Protein AF-A0A7S1WUL7-F1 (afdb_monomer_lite)

Foldseek 3Di:
DPPPPPDDPPQCPLADPVLCVLQPVVVLVVFWDWDWDDDPQDSFKTKTFTWGDDDPPDDTDQIEIEIGGEDEDDDQDLVSVLVSLLVVVVSSVVVVVVSCPPPVNCVSPPNHYYDYDYRYDDDDHPPDDPVSVVVSNCVSVCVVVVVD

InterPro domains:
  IPR013537 Acetyl-CoA carboxylase, central domain [PF08326] (3-144)

Radius of gyration: 17.65 Å; chains: 1; bounding box: 41×42×52 Å

Secondary structure (DSSP, 8-state):
---------GGGTTS-HHHHHHTTHHHHHTTSEEEEE-----TTEEEEEEEPPPPTTSPPPPPEEEEEEEE-PPPSSHHHHHHHHHHHHHHHHHHHHHHHTSHHHHTT-TT-EEEEEEEE-SPPPTT--HHHHHHHHHHHHHHHHTT-

Structure (mmCIF, N/CA/C/O backbone):
data_AF-A0A7S1WUL7-F1
#
_entry.id   AF-A0A7S1WUL7-F1
#
loop_
_atom_site.group_PDB
_atom_site.id
_atom_site.type_symbol
_atom_site.label_atom_id
_atom_site.label_alt_id
_atom_site.label_comp_id
_atom_site.label_asym_id
_atom_site.label_entity_id
_atom_site.label_seq_id
_atom_site.pdbx_PDB_ins_code
_atom_site.Cartn_x
_atom_site.Cartn_y
_atom_site.Cartn_z
_atom_site.occupancy
_atom_site.B_iso_or_equiv
_atom_site.auth_seq_id
_atom_site.auth_comp_id
_atom_site.auth_asym_id
_atom_site.auth_atom_id
_atom_site.pdbx_PDB_model_num
ATOM 1 N N . VAL A 1 1 ? -11.737 28.776 -30.058 1.00 46.44 1 VAL A N 1
ATOM 2 C CA . VAL A 1 1 ? -12.311 27.821 -29.090 1.00 46.44 1 VAL A CA 1
ATOM 3 C C . VAL A 1 1 ? -11.324 26.679 -29.032 1.00 46.44 1 VAL A C 1
ATOM 5 O O . VAL A 1 1 ? -11.281 25.898 -29.972 1.00 46.44 1 VAL A O 1
ATOM 8 N N . GLU A 1 2 ? -10.423 26.700 -28.053 1.00 48.00 2 GLU A N 1
ATOM 9 C CA . GLU A 1 2 ? -9.525 25.569 -27.813 1.00 48.00 2 GLU A CA 1
ATOM 10 C C . GLU A 1 2 ? -10.401 24.416 -27.328 1.00 48.00 2 GLU A C 1
ATOM 12 O O . GLU A 1 2 ? -11.104 24.529 -26.327 1.00 48.00 2 GLU A O 1
ATOM 17 N N . THR A 1 3 ? -10.473 23.358 -28.126 1.00 50.81 3 THR A N 1
ATOM 18 C CA . THR A 1 3 ? -11.129 22.112 -27.750 1.00 50.81 3 THR A CA 1
ATOM 19 C C . THR A 1 3 ? -10.291 21.469 -26.658 1.00 50.81 3 THR A C 1
ATOM 21 O O . THR A 1 3 ? -9.181 21.024 -26.937 1.00 50.81 3 THR A O 1
ATOM 24 N N . GLU A 1 4 ? -10.800 21.445 -25.427 1.00 61.84 4 GLU A N 1
ATOM 25 C CA . GLU A 1 4 ? -10.229 20.624 -24.361 1.00 61.84 4 GLU A CA 1
ATOM 26 C C . GLU A 1 4 ? -10.186 19.167 -24.841 1.00 61.84 4 GLU A C 1
ATOM 28 O O . GLU A 1 4 ? -11.222 18.537 -25.077 1.00 61.84 4 GLU A O 1
ATOM 33 N N . GLU A 1 5 ? -8.979 18.641 -25.046 1.00 71.06 5 GLU A N 1
ATOM 34 C CA . GLU A 1 5 ? -8.786 17.221 -25.308 1.00 71.06 5 GLU A CA 1
ATOM 35 C C . GLU A 1 5 ? -9.078 16.450 -24.020 1.00 71.06 5 GLU A C 1
ATOM 37 O O . GLU A 1 5 ? -8.347 16.529 -23.031 1.00 71.06 5 GLU A O 1
ATOM 42 N N . TRP A 1 6 ? -10.168 15.686 -24.035 1.00 73.06 6 TRP A N 1
ATOM 43 C CA . TRP A 1 6 ? -10.497 14.741 -22.976 1.00 73.06 6 TRP A CA 1
ATOM 44 C C . TRP A 1 6 ? -9.498 13.579 -23.011 1.00 73.06 6 TRP A C 1
ATOM 46 O O . TRP A 1 6 ? -9.696 12.594 -23.722 1.00 73.06 6 TRP A O 1
ATOM 56 N N . ALA A 1 7 ? -8.408 13.705 -22.256 1.00 77.44 7 ALA A N 1
ATOM 57 C CA . ALA A 1 7 ? -7.410 12.654 -22.088 1.00 77.44 7 ALA A CA 1
ATOM 58 C C . ALA A 1 7 ? -7.750 11.751 -20.888 1.00 77.44 7 ALA A C 1
ATOM 60 O O . ALA A 1 7 ? -7.995 12.229 -19.778 1.00 77.44 7 ALA A O 1
ATOM 61 N N . GLU A 1 8 ? -7.745 10.429 -21.095 1.00 77.75 8 GLU A N 1
ATOM 62 C CA . GLU A 1 8 ? -7.957 9.449 -20.021 1.00 77.75 8 GLU A CA 1
ATOM 63 C C . GLU A 1 8 ? -6.799 9.488 -19.010 1.00 77.75 8 GLU A C 1
ATOM 65 O O . GLU A 1 8 ? -5.625 9.356 -19.365 1.00 77.75 8 GLU A O 1
ATOM 70 N N . GLN A 1 9 ? -7.130 9.592 -17.721 1.00 78.12 9 GLN A N 1
ATOM 71 C CA . GLN A 1 9 ? -6.157 9.444 -16.641 1.00 78.12 9 GLN A CA 1
ATOM 72 C C . GLN A 1 9 ? -5.969 7.966 -16.290 1.00 78.12 9 GLN A C 1
ATOM 74 O O . GLN A 1 9 ? -6.670 7.407 -15.448 1.00 78.12 9 GLN A O 1
ATOM 79 N N . THR A 1 10 ? -4.973 7.332 -16.905 1.00 81.88 10 THR A N 1
ATOM 80 C CA . THR A 1 10 ? -4.708 5.890 -16.748 1.00 81.88 10 THR A CA 1
ATOM 81 C C . THR A 1 10 ? -4.357 5.470 -15.316 1.00 81.88 10 THR A C 1
ATOM 83 O O . THR A 1 10 ? -4.663 4.347 -14.915 1.00 81.88 10 THR A O 1
ATOM 86 N N . ILE A 1 11 ? -3.763 6.364 -14.517 1.00 82.81 11 ILE A N 1
ATOM 87 C CA . ILE A 1 11 ? -3.445 6.103 -13.101 1.00 82.81 11 ILE A CA 1
ATOM 88 C C . ILE A 1 11 ? -4.701 5.944 -12.238 1.00 82.81 11 ILE A C 1
ATOM 90 O O . ILE A 1 11 ? -4.654 5.249 -11.231 1.00 82.81 11 ILE A O 1
ATOM 94 N N . GLY A 1 12 ? -5.803 6.584 -12.640 1.00 81.38 12 GLY A N 1
ATOM 95 C CA . GLY A 1 12 ? -7.090 6.610 -11.948 1.00 81.38 12 GLY A CA 1
ATOM 96 C C . GLY A 1 12 ? -8.136 5.707 -12.597 1.00 81.38 12 GLY A C 1
ATOM 97 O O . GLY A 1 12 ? -9.332 5.880 -12.373 1.00 81.38 12 GLY A O 1
ATOM 98 N N . ARG A 1 13 ? -7.717 4.784 -13.463 1.00 81.56 13 ARG A N 1
ATOM 99 C CA . ARG A 1 13 ? -8.642 3.913 -14.181 1.00 81.56 13 ARG A CA 1
ATOM 100 C C . ARG A 1 13 ? -9.292 2.912 -13.220 1.00 81.56 13 ARG A C 1
ATOM 102 O O . ARG A 1 13 ? -8.642 2.411 -12.307 1.00 81.56 13 ARG A O 1
ATOM 109 N N . ASP A 1 14 ? -10.575 2.624 -13.432 1.00 80.12 14 ASP A N 1
ATOM 110 C CA . ASP A 1 14 ? -11.387 1.685 -12.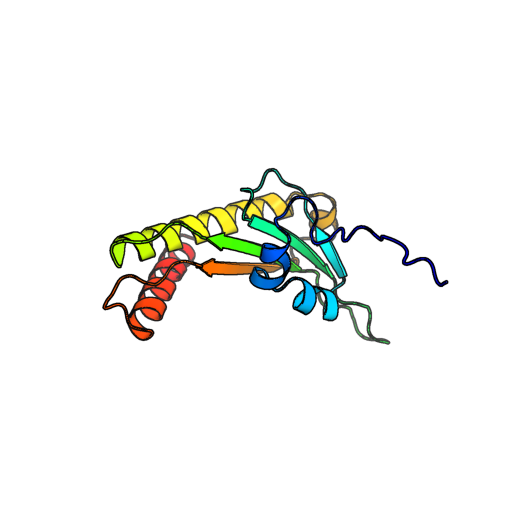636 1.00 80.12 14 ASP A CA 1
ATOM 111 C C . ASP A 1 14 ? -11.475 2.010 -11.131 1.00 80.12 14 ASP A C 1
ATOM 113 O O . ASP A 1 14 ? -11.769 1.130 -10.324 1.00 80.12 14 ASP A O 1
ATOM 117 N N . MET A 1 15 ? -11.237 3.264 -10.738 1.00 84.19 15 MET A N 1
ATOM 118 C CA . MET A 1 15 ? -11.456 3.733 -9.369 1.00 84.19 15 MET A CA 1
ATOM 119 C C . MET A 1 15 ? -12.428 4.905 -9.338 1.00 84.19 15 MET A C 1
ATOM 121 O O . MET A 1 15 ? -12.644 5.608 -10.325 1.00 84.19 15 MET A O 1
ATOM 125 N N . TRP A 1 16 ? -13.000 5.138 -8.162 1.00 85.81 16 TRP A N 1
ATOM 126 C CA . TRP A 1 16 ? -13.821 6.316 -7.937 1.00 85.81 16 TRP A CA 1
ATOM 127 C C . TRP A 1 16 ? -12.929 7.565 -8.003 1.00 85.81 16 TRP A C 1
ATOM 129 O O . TRP A 1 16 ? -11.855 7.555 -7.399 1.00 85.81 16 TRP A O 1
ATOM 139 N N . PRO A 1 17 ? -13.347 8.662 -8.663 1.00 86.88 17 PRO A N 1
ATOM 140 C CA . PRO A 1 17 ? -12.505 9.855 -8.803 1.00 86.88 17 PRO A CA 1
ATOM 141 C C . PRO A 1 17 ? -11.998 10.429 -7.471 1.00 86.88 17 PRO A C 1
ATOM 143 O O . PRO A 1 17 ? -10.885 10.943 -7.393 1.00 86.88 17 PRO A O 1
ATOM 146 N N . SER A 1 18 ? -12.777 10.293 -6.394 1.00 86.50 18 SER A N 1
ATOM 147 C CA . SER A 1 18 ? -12.379 10.712 -5.044 1.00 86.50 18 SER A CA 1
ATOM 148 C C . SER A 1 18 ? -11.185 9.925 -4.490 1.00 86.50 18 SER A C 1
ATOM 150 O O . SER A 1 18 ? -10.431 10.453 -3.673 1.00 86.50 18 SER A O 1
ATOM 152 N N . PHE A 1 19 ? -10.969 8.689 -4.942 1.00 88.88 19 PHE A N 1
ATOM 153 C CA . PHE A 1 19 ? -9.917 7.811 -4.425 1.00 88.88 19 PHE A CA 1
ATOM 154 C C . PHE A 1 19 ? -8.535 8.243 -4.901 1.00 88.88 19 PHE A C 1
ATOM 156 O O . PHE A 1 19 ? -7.561 8.038 -4.186 1.00 88.88 19 PHE A O 1
ATOM 163 N N . VAL A 1 20 ? -8.448 8.904 -6.059 1.00 89.94 20 VAL A N 1
ATOM 164 C CA . VAL A 1 20 ? -7.186 9.393 -6.634 1.00 89.94 20 VAL A CA 1
ATOM 165 C C . VAL A 1 20 ? -6.422 10.253 -5.624 1.00 89.94 20 VAL A C 1
ATOM 167 O O . VAL A 1 20 ? -5.226 10.055 -5.409 1.00 89.94 20 VAL A O 1
ATOM 170 N N . ASN A 1 21 ? -7.129 11.167 -4.956 1.00 90.38 21 ASN A N 1
ATOM 171 C CA . ASN A 1 21 ? -6.539 12.048 -3.952 1.00 90.38 21 ASN A CA 1
ATOM 172 C C . ASN A 1 21 ? -6.330 11.347 -2.605 1.00 90.38 21 ASN A C 1
ATOM 174 O O . ASN A 1 21 ? -5.281 11.534 -1.996 1.00 90.38 21 ASN A O 1
ATOM 178 N N . LEU A 1 22 ? -7.276 10.509 -2.161 1.00 92.06 22 LEU A N 1
ATOM 179 C CA . LEU A 1 22 ? -7.140 9.753 -0.904 1.00 92.06 22 LEU A CA 1
ATOM 180 C C . LEU A 1 22 ? -5.956 8.769 -0.933 1.00 92.06 22 LEU A C 1
ATOM 182 O O . LEU A 1 22 ? -5.360 8.479 0.100 1.00 92.06 22 LEU A O 1
ATOM 186 N N . LEU A 1 23 ? -5.590 8.285 -2.122 1.00 92.62 23 LEU A N 1
ATOM 187 C CA . LEU A 1 23 ? -4.433 7.418 -2.360 1.00 92.62 23 LEU A CA 1
ATOM 188 C C . LEU A 1 23 ? -3.144 8.181 -2.691 1.00 92.62 23 LEU A C 1
ATOM 190 O O . LEU A 1 23 ? -2.125 7.557 -2.991 1.00 92.62 23 LEU A O 1
ATOM 194 N N . GLU A 1 24 ? -3.180 9.513 -2.643 1.00 92.94 24 GLU A N 1
ATOM 195 C CA . GLU A 1 24 ? -2.054 10.407 -2.927 1.00 92.94 24 GLU A CA 1
ATOM 196 C C . GLU A 1 24 ? -1.433 10.229 -4.327 1.00 92.94 24 GLU A C 1
ATOM 198 O O . GLU A 1 24 ? -0.255 10.538 -4.537 1.00 92.94 24 GLU A O 1
ATOM 203 N N . LEU A 1 25 ? -2.199 9.751 -5.313 1.00 92.50 25 LEU A N 1
ATOM 204 C CA . LEU A 1 25 ? -1.662 9.446 -6.645 1.00 92.50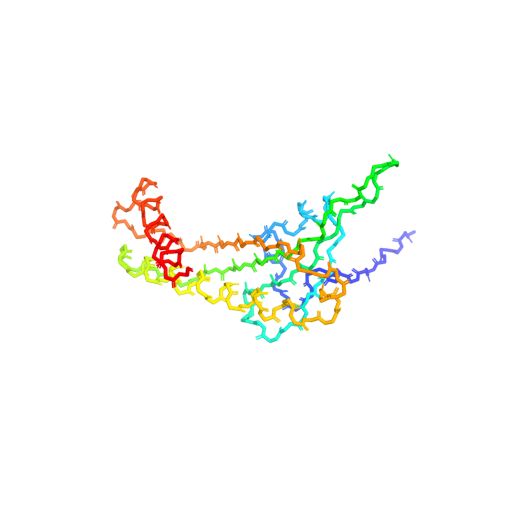 25 LEU A CA 1
ATOM 205 C C . LEU A 1 25 ? -1.075 10.670 -7.368 1.00 92.50 25 LEU A C 1
ATOM 207 O O . LEU A 1 25 ? -0.002 10.517 -7.950 1.00 92.50 25 LEU A O 1
ATOM 211 N N . PRO A 1 26 ? -1.664 11.884 -7.305 1.00 91.38 26 PRO A N 1
ATOM 212 C CA . PRO A 1 26 ? -1.069 13.061 -7.941 1.00 91.38 26 PRO A CA 1
ATOM 213 C C . PRO A 1 26 ? 0.302 13.418 -7.358 1.00 91.38 26 PRO A C 1
ATOM 215 O O . PRO A 1 26 ? 1.229 13.753 -8.094 1.00 91.38 26 PRO A O 1
ATOM 218 N N . ARG A 1 27 ? 0.458 13.280 -6.034 1.00 91.06 27 ARG A N 1
ATOM 219 C CA . ARG A 1 27 ? 1.733 13.518 -5.343 1.00 91.06 27 ARG A CA 1
ATOM 220 C C . ARG A 1 27 ? 2.804 12.540 -5.821 1.00 91.06 27 ARG A C 1
ATOM 222 O O . ARG A 1 27 ? 3.949 12.930 -6.022 1.00 91.06 27 ARG A O 1
ATOM 229 N N . LEU A 1 28 ? 2.431 11.275 -6.009 1.00 92.25 28 LEU A N 1
ATOM 230 C CA . LEU A 1 28 ? 3.338 10.236 -6.492 1.00 92.25 28 LEU A CA 1
ATOM 231 C C . LEU A 1 28 ? 3.663 10.404 -7.975 1.00 92.25 28 LEU A C 1
ATOM 233 O O . LEU A 1 28 ? 4.820 10.257 -8.346 1.00 92.25 28 LEU A O 1
ATOM 237 N N . ALA A 1 29 ? 2.686 10.769 -8.803 1.00 89.88 29 ALA A N 1
ATOM 238 C CA . ALA A 1 29 ? 2.893 11.041 -10.224 1.00 89.88 29 ALA A CA 1
ATOM 239 C C . ALA A 1 29 ? 3.840 12.233 -10.463 1.00 89.88 29 ALA A C 1
ATOM 241 O O . ALA A 1 29 ? 4.541 12.268 -11.468 1.00 89.88 29 ALA A O 1
ATOM 242 N N . GLY A 1 30 ? 3.911 13.185 -9.523 1.00 88.81 30 GLY A N 1
ATOM 243 C CA . GLY A 1 30 ? 4.901 14.265 -9.557 1.00 88.81 30 GLY A CA 1
ATOM 244 C C . GLY A 1 30 ? 6.343 13.820 -9.267 1.00 88.81 30 GLY A C 1
ATOM 245 O O . GLY A 1 30 ? 7.277 14.524 -9.639 1.00 88.81 30 GLY A O 1
ATOM 246 N N . ALA A 1 31 ? 6.540 12.669 -8.616 1.00 88.75 31 ALA A N 1
ATOM 247 C CA . ALA A 1 31 ? 7.859 12.155 -8.221 1.00 88.75 31 ALA A CA 1
ATOM 248 C C . ALA A 1 31 ? 8.300 10.908 -9.011 1.00 88.75 31 ALA A C 1
ATOM 250 O O . ALA A 1 31 ? 9.495 10.616 -9.101 1.00 88.75 31 ALA A O 1
ATOM 251 N N . TYR A 1 32 ? 7.349 10.171 -9.582 1.00 91.62 32 TYR A N 1
ATOM 252 C CA . TYR A 1 32 ? 7.564 8.884 -10.229 1.00 91.62 32 TYR A CA 1
ATOM 253 C C . TYR A 1 32 ? 6.775 8.782 -11.529 1.00 91.62 32 TYR A C 1
ATOM 255 O O . TYR A 1 32 ? 5.659 9.283 -11.647 1.00 91.62 32 TYR A O 1
ATOM 263 N N . THR A 1 33 ? 7.307 8.006 -12.469 1.00 91.69 33 THR A N 1
ATOM 264 C CA . THR A 1 33 ? 6.480 7.400 -13.511 1.00 91.69 33 THR A CA 1
ATOM 265 C C . THR A 1 33 ? 5.778 6.185 -12.910 1.00 91.69 33 THR A C 1
ATOM 267 O O . THR A 1 33 ? 6.429 5.258 -12.425 1.00 91.69 33 THR A O 1
ATOM 270 N N . LEU A 1 34 ? 4.444 6.206 -12.899 1.00 92.38 34 LEU A N 1
ATOM 271 C CA . LEU A 1 34 ? 3.622 5.158 -12.298 1.00 92.38 34 LEU A CA 1
ATOM 272 C C . LEU A 1 34 ? 3.051 4.231 -13.368 1.00 92.38 34 LEU A C 1
ATOM 274 O O . LEU A 1 34 ? 2.342 4.666 -14.274 1.00 92.38 34 LEU A O 1
ATOM 278 N N . HIS A 1 35 ? 3.288 2.933 -13.211 1.00 91.50 35 HIS A N 1
ATOM 279 C CA . HIS A 1 35 ? 2.664 1.899 -14.027 1.00 91.50 35 HIS A CA 1
ATOM 280 C C . HIS A 1 35 ? 1.770 1.020 -13.160 1.00 91.50 35 HIS A C 1
ATOM 282 O O . HIS A 1 35 ? 2.260 0.270 -12.317 1.00 91.50 35 HIS A O 1
ATOM 288 N N . ARG A 1 36 ? 0.453 1.084 -13.377 1.00 89.81 36 ARG A N 1
ATOM 289 C CA . ARG A 1 36 ? -0.505 0.255 -12.637 1.00 89.81 36 ARG A CA 1
ATOM 290 C C . ARG A 1 36 ? -0.282 -1.232 -12.941 1.00 89.81 36 ARG A C 1
ATOM 292 O O . ARG A 1 36 ? -0.288 -1.667 -14.103 1.00 89.81 36 ARG A O 1
ATOM 299 N N . ILE A 1 37 ? -0.104 -2.011 -11.881 1.00 89.38 37 ILE A N 1
ATOM 300 C CA . ILE A 1 37 ? -0.096 -3.468 -11.924 1.00 89.38 37 ILE A CA 1
ATOM 301 C C . ILE A 1 37 ? -1.546 -3.915 -11.761 1.00 89.38 37 ILE A C 1
ATOM 303 O O . ILE A 1 37 ? -2.115 -3.861 -10.674 1.00 89.38 37 ILE A O 1
ATOM 307 N N . HIS A 1 38 ? -2.166 -4.282 -12.881 1.00 72.12 38 HIS A N 1
ATOM 308 C CA . HIS A 1 38 ? -3.528 -4.798 -12.904 1.00 72.12 38 HIS A CA 1
ATOM 309 C C . HIS A 1 38 ? -3.513 -6.228 -12.370 1.00 72.12 38 HIS A C 1
ATOM 311 O O . HIS A 1 38 ? -3.134 -7.160 -13.077 1.00 72.12 38 HIS A O 1
ATOM 317 N N . LYS A 1 39 ? -3.909 -6.377 -11.113 1.00 64.44 39 LYS A N 1
ATOM 318 C CA . LYS A 1 39 ? -4.392 -7.637 -10.560 1.00 64.44 39 LYS A CA 1
ATOM 319 C C . LYS A 1 39 ? -5.861 -7.472 -10.199 1.00 64.44 39 LYS A C 1
ATOM 321 O O . LYS A 1 39 ? -6.333 -6.343 -10.069 1.00 64.44 39 LYS A O 1
ATOM 326 N N . GLU A 1 40 ? -6.561 -8.587 -10.018 1.00 61.31 40 GLU A N 1
ATOM 327 C CA . GLU A 1 40 ? -7.850 -8.639 -9.315 1.00 61.31 40 GLU A CA 1
ATOM 328 C C . GLU A 1 40 ? -7.643 -8.309 -7.826 1.00 61.31 40 GLU A C 1
ATOM 330 O O . GLU A 1 40 ? -7.968 -9.082 -6.934 1.00 61.31 40 GLU A O 1
ATOM 335 N N . VAL A 1 41 ? -7.024 -7.164 -7.547 1.00 60.94 41 VAL A N 1
ATOM 336 C CA . VAL A 1 41 ? -6.910 -6.638 -6.198 1.00 60.94 41 VAL A CA 1
ATOM 337 C C . VAL A 1 41 ? -8.308 -6.177 -5.789 1.00 60.94 41 VAL A C 1
ATOM 339 O O . VAL A 1 41 ? -9.124 -5.789 -6.633 1.00 60.94 41 VAL A O 1
ATOM 342 N N . ARG A 1 42 ? -8.600 -6.200 -4.484 1.00 70.69 42 ARG A N 1
ATOM 343 C CA . ARG A 1 42 ? -9.832 -5.614 -3.934 1.00 70.69 42 ARG A CA 1
ATOM 344 C C . ARG A 1 42 ? -10.077 -4.220 -4.557 1.00 70.69 42 ARG A C 1
ATOM 346 O O . ARG A 1 42 ? -9.112 -3.474 -4.709 1.00 70.69 42 ARG A O 1
ATOM 353 N N . PRO A 1 43 ? -11.329 -3.812 -4.851 1.00 74.88 43 PRO A N 1
ATOM 354 C CA . PRO A 1 43 ? -11.633 -2.550 -5.551 1.00 74.88 43 PRO A CA 1
ATOM 355 C C . PRO A 1 43 ? -11.056 -1.275 -4.913 1.00 74.88 43 PRO A C 1
ATOM 357 O O . PRO A 1 43 ? -10.993 -0.221 -5.542 1.00 74.88 43 PRO A O 1
ATOM 360 N N . THR A 1 44 ? -10.661 -1.347 -3.644 1.00 84.19 44 THR A N 1
ATOM 361 C CA . THR A 1 44 ? -10.117 -0.236 -2.860 1.00 84.19 44 THR A CA 1
ATOM 362 C C . THR A 1 44 ? -8.590 -0.242 -2.775 1.00 84.19 44 THR A C 1
ATOM 364 O O . THR A 1 44 ? -8.011 0.652 -2.162 1.00 84.19 44 THR A O 1
ATOM 367 N N . SER A 1 45 ? -7.934 -1.208 -3.416 1.00 88.69 45 SER A N 1
ATOM 368 C CA . SER A 1 45 ? -6.505 -1.478 -3.318 1.00 88.69 45 SER A CA 1
ATOM 369 C C . SER A 1 45 ? -5.848 -1.458 -4.695 1.00 88.69 45 SER A C 1
ATOM 371 O O . SER A 1 45 ? -6.344 -2.039 -5.654 1.00 88.69 45 SER A O 1
ATOM 373 N N . HIS A 1 46 ? -4.715 -0.776 -4.797 1.00 91.00 46 HIS A N 1
ATOM 374 C CA . HIS A 1 46 ? -4.063 -0.478 -6.063 1.00 91.00 46 HIS A CA 1
ATOM 375 C C . HIS A 1 46 ? -2.552 -0.614 -5.937 1.00 91.00 46 HIS A C 1
ATOM 377 O O . HIS A 1 46 ? -1.952 -0.040 -5.029 1.00 91.00 46 HIS A O 1
ATOM 383 N N . ILE A 1 47 ? -1.931 -1.320 -6.883 1.00 93.44 47 ILE A N 1
ATOM 384 C CA . ILE A 1 47 ? -0.477 -1.488 -6.935 1.00 93.44 47 ILE A CA 1
ATOM 385 C C . ILE A 1 47 ? 0.087 -0.768 -8.152 1.00 93.44 47 ILE A C 1
ATOM 387 O O . ILE A 1 47 ? -0.414 -0.908 -9.271 1.00 93.44 47 ILE A O 1
ATOM 391 N N . TYR A 1 48 ? 1.172 -0.033 -7.935 1.00 94.00 48 TYR A N 1
ATOM 392 C CA . TYR A 1 48 ? 1.915 0.654 -8.982 1.00 94.00 48 TYR A CA 1
ATOM 393 C C . TYR A 1 48 ? 3.379 0.243 -8.934 1.00 94.00 48 TYR A C 1
ATOM 395 O O . TYR A 1 48 ? 3.997 0.265 -7.875 1.00 94.00 48 TYR A O 1
ATOM 403 N N . LEU A 1 49 ? 3.952 -0.073 -10.089 1.00 94.50 49 LEU A N 1
ATOM 404 C CA . LEU A 1 4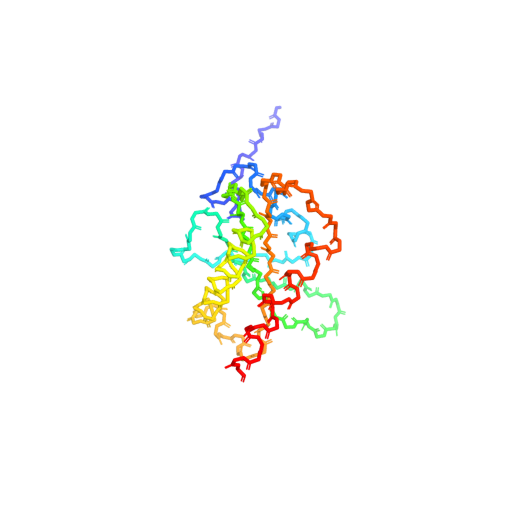9 ? 5.394 -0.054 -10.268 1.00 94.50 49 LEU A CA 1
ATOM 405 C C . LEU A 1 49 ? 5.811 1.401 -10.493 1.00 94.50 49 LEU A C 1
ATOM 407 O O . LEU A 1 49 ? 5.439 2.004 -11.501 1.00 94.50 49 LEU A O 1
ATOM 411 N N . ALA A 1 50 ? 6.548 1.955 -9.540 1.00 94.62 50 ALA A N 1
ATOM 412 C CA . ALA A 1 50 ? 7.065 3.309 -9.585 1.00 94.62 50 ALA A CA 1
ATOM 413 C C . ALA A 1 50 ? 8.529 3.298 -10.023 1.00 94.62 50 ALA A C 1
ATOM 415 O O . ALA A 1 50 ? 9.374 2.617 -9.435 1.00 94.62 50 ALA A O 1
ATOM 416 N N . THR A 1 51 ? 8.831 4.072 -11.059 1.00 91.81 51 THR A N 1
ATOM 417 C CA . THR A 1 51 ? 10.196 4.313 -11.528 1.00 91.81 51 THR A CA 1
ATOM 418 C C . THR A 1 51 ? 10.502 5.797 -11.414 1.00 91.81 51 THR A C 1
ATOM 420 O O . THR A 1 51 ? 9.682 6.648 -11.766 1.00 91.81 51 THR A O 1
ATOM 423 N N . SER A 1 52 ? 11.674 6.140 -10.886 1.00 85.50 52 SER A N 1
ATOM 424 C CA . SER A 1 52 ? 12.099 7.538 -10.873 1.00 85.50 52 SER A CA 1
ATOM 425 C C . SER A 1 52 ? 12.562 7.953 -12.271 1.00 85.50 52 SER A C 1
ATOM 427 O O . SER A 1 52 ? 13.240 7.170 -12.946 1.00 85.50 52 SER A O 1
ATOM 429 N N . PRO A 1 53 ? 12.231 9.174 -12.719 1.00 73.62 53 PRO A N 1
ATOM 430 C CA . PRO A 1 53 ? 12.794 9.711 -13.951 1.00 73.62 53 PRO A CA 1
ATOM 431 C C . PRO A 1 53 ? 14.327 9.751 -13.851 1.00 73.62 53 PRO A C 1
ATOM 433 O O . PRO A 1 53 ? 14.886 9.951 -12.772 1.00 73.62 53 PRO A O 1
ATOM 436 N N . ALA A 1 54 ? 15.022 9.511 -14.968 1.00 65.38 54 ALA A N 1
ATOM 437 C CA . ALA A 1 54 ? 16.474 9.673 -15.010 1.00 65.38 54 ALA A CA 1
ATOM 438 C C . ALA A 1 54 ? 16.803 11.148 -14.768 1.00 65.38 54 ALA A C 1
ATOM 440 O O . ALA A 1 54 ? 16.393 12.001 -15.550 1.00 65.38 54 ALA A O 1
ATOM 441 N N . THR A 1 55 ? 17.525 11.443 -13.694 1.00 64.00 55 THR A N 1
ATOM 442 C CA . THR A 1 55 ? 18.180 12.736 -13.505 1.00 64.00 55 THR A CA 1
ATOM 443 C C . THR A 1 55 ? 19.624 12.623 -13.983 1.00 64.00 55 THR A C 1
ATOM 445 O O . THR A 1 55 ? 20.282 11.603 -13.763 1.00 64.00 55 THR A O 1
ATOM 448 N N . ASP A 1 56 ? 20.081 13.646 -14.705 1.00 57.28 56 ASP A N 1
ATOM 449 C CA . ASP A 1 56 ? 21.334 13.667 -15.464 1.00 57.28 56 ASP A CA 1
ATOM 450 C C . ASP A 1 56 ? 22.514 12.996 -14.739 1.00 57.28 56 ASP A C 1
ATOM 452 O O . ASP A 1 56 ? 22.946 13.415 -13.666 1.00 57.28 56 ASP A O 1
ATOM 456 N N . GLY A 1 57 ? 23.051 11.934 -15.349 1.00 62.91 57 GLY A N 1
ATOM 457 C CA . GLY A 1 57 ? 24.332 11.324 -14.978 1.00 62.91 57 GLY A CA 1
ATOM 458 C C . GLY A 1 57 ? 24.356 10.447 -13.720 1.00 62.91 57 GLY A C 1
ATOM 459 O O . GLY A 1 57 ? 25.370 9.787 -13.482 1.00 62.91 57 GLY A O 1
ATOM 460 N N . HIS A 1 58 ? 23.276 10.370 -12.937 1.00 66.38 58 HIS A N 1
ATOM 461 C CA . HIS A 1 58 ? 23.217 9.515 -11.749 1.00 66.38 58 HIS A CA 1
ATOM 462 C C . HIS A 1 58 ? 22.484 8.195 -12.016 1.00 66.38 58 HIS A C 1
ATOM 464 O O . HIS A 1 58 ? 21.514 8.124 -12.771 1.00 66.38 58 HIS A O 1
ATOM 470 N N . ARG A 1 59 ? 22.957 7.113 -11.379 1.00 67.75 59 ARG A N 1
ATOM 471 C CA . ARG A 1 59 ? 22.300 5.801 -11.437 1.00 67.75 59 ARG A CA 1
ATOM 472 C C . ARG A 1 59 ? 20.877 5.952 -10.897 1.00 67.75 59 ARG A C 1
ATOM 474 O O . ARG A 1 59 ? 20.709 6.349 -9.747 1.00 67.75 59 ARG A O 1
ATOM 481 N N . GLN A 1 60 ? 19.881 5.628 -11.723 1.00 74.50 60 GLN A N 1
ATOM 482 C CA . GLN A 1 60 ? 18.481 5.661 -11.305 1.00 74.50 60 GLN A CA 1
ATOM 483 C C . GLN A 1 60 ? 18.290 4.811 -10.040 1.00 74.50 60 GLN A C 1
ATOM 485 O O . GLN A 1 60 ? 18.851 3.707 -9.965 1.00 74.50 60 GLN A O 1
ATOM 490 N N . PRO A 1 61 ? 17.518 5.297 -9.052 1.00 80.50 61 PRO A N 1
ATOM 491 C CA . PRO A 1 61 ? 17.162 4.478 -7.909 1.00 80.50 61 PRO A CA 1
ATOM 492 C C . PRO A 1 61 ? 16.401 3.232 -8.386 1.00 80.50 61 PRO A C 1
ATOM 494 O O . PRO A 1 61 ? 15.745 3.265 -9.436 1.00 80.50 61 PRO A O 1
ATOM 497 N N . PRO A 1 62 ? 16.507 2.113 -7.650 1.00 85.19 62 PRO A N 1
ATOM 498 C CA . PRO A 1 62 ? 15.782 0.905 -8.003 1.00 85.19 62 PRO A CA 1
ATOM 499 C C . PRO A 1 62 ? 14.270 1.191 -8.031 1.00 85.19 62 PRO A C 1
ATOM 501 O O . PRO A 1 62 ? 13.786 1.973 -7.210 1.00 85.19 62 PRO A O 1
ATOM 504 N N . PRO A 1 63 ? 13.519 0.564 -8.952 1.00 91.56 63 PRO A N 1
ATOM 505 C CA . PRO A 1 63 ? 12.066 0.653 -8.952 1.00 91.56 63 PRO A CA 1
ATOM 506 C C . PRO A 1 63 ? 11.471 0.161 -7.633 1.00 91.56 63 PRO A C 1
ATOM 508 O O . PRO A 1 63 ? 12.009 -0.753 -7.003 1.00 91.56 63 PRO A O 1
ATOM 511 N N . GLU A 1 64 ? 10.323 0.719 -7.261 1.00 94.50 64 GLU A N 1
ATOM 512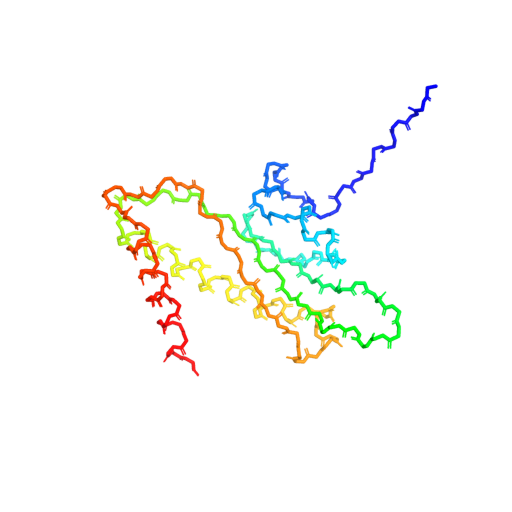 C CA . GLU A 1 64 ? 9.581 0.326 -6.064 1.00 94.50 64 GLU A CA 1
ATOM 513 C C . GLU A 1 64 ? 8.132 -0.035 -6.412 1.00 94.50 64 GLU A C 1
ATOM 515 O O . GLU A 1 64 ? 7.506 0.573 -7.281 1.00 94.50 64 GLU A O 1
ATOM 520 N N . LEU A 1 65 ? 7.586 -1.043 -5.735 1.00 95.19 65 LEU A N 1
ATOM 521 C CA . LEU A 1 65 ? 6.159 -1.337 -5.753 1.00 95.19 65 LEU A CA 1
ATOM 522 C C . LEU A 1 65 ? 5.454 -0.487 -4.699 1.00 95.19 65 LEU A C 1
ATOM 524 O O . LEU A 1 65 ? 5.763 -0.562 -3.512 1.00 95.19 65 LEU A O 1
ATOM 528 N N . LEU A 1 66 ? 4.476 0.297 -5.128 1.00 95.44 66 LEU A N 1
ATOM 529 C CA . LEU A 1 66 ? 3.641 1.124 -4.271 1.00 95.44 66 LEU A CA 1
ATOM 530 C C . LEU A 1 66 ? 2.258 0.493 -4.151 1.00 95.44 66 LEU A C 1
ATOM 532 O O . LEU A 1 66 ? 1.476 0.560 -5.098 1.00 95.44 66 LEU A O 1
ATOM 536 N N . MET A 1 67 ? 1.953 -0.078 -2.988 1.00 94.38 67 MET A N 1
ATOM 537 C CA . MET A 1 67 ? 0.617 -0.561 -2.644 1.00 94.38 67 MET A CA 1
ATOM 538 C C . MET A 1 67 ? -0.162 0.537 -1.922 1.00 94.38 67 MET A C 1
ATOM 540 O O . MET A 1 67 ? 0.297 1.098 -0.926 1.00 94.38 67 MET A O 1
ATOM 544 N N . ARG A 1 68 ? -1.340 0.858 -2.451 1.00 93.88 68 ARG A N 1
ATOM 545 C CA . ARG A 1 68 ? -2.212 1.951 -2.023 1.00 93.88 68 ARG A CA 1
ATOM 546 C C . ARG A 1 68 ? -3.598 1.389 -1.750 1.00 93.88 68 ARG A C 1
ATOM 548 O O . ARG A 1 68 ? -4.276 0.987 -2.689 1.00 93.88 68 ARG A O 1
ATOM 555 N N . SER A 1 69 ? -4.006 1.355 -0.487 1.00 92.00 69 SER A N 1
ATOM 556 C CA . SER A 1 69 ? -5.287 0.773 -0.081 1.00 92.00 69 SER A CA 1
ATOM 557 C C . SER A 1 69 ? -6.128 1.748 0.730 1.00 92.00 69 SER A C 1
ATOM 559 O O . SER A 1 69 ? -5.611 2.475 1.581 1.00 92.00 69 SER A O 1
ATOM 561 N N . LEU A 1 70 ? -7.431 1.743 0.455 1.00 90.62 70 LEU A N 1
ATOM 562 C CA . LEU A 1 70 ? -8.451 2.440 1.227 1.00 90.62 70 LEU A CA 1
ATOM 563 C C . LEU A 1 70 ? -9.235 1.434 2.060 1.00 90.62 70 LEU A C 1
ATOM 565 O O . LEU A 1 70 ? -9.747 0.433 1.548 1.00 90.62 70 LEU A O 1
ATOM 569 N N . HIS A 1 71 ? -9.372 1.749 3.339 1.00 87.62 71 HIS A N 1
ATOM 570 C CA . HIS A 1 71 ? -10.150 0.974 4.284 1.00 87.62 71 HIS A CA 1
ATOM 571 C C . HIS A 1 71 ? -11.337 1.807 4.773 1.00 87.62 71 HIS A C 1
ATOM 573 O O . HIS A 1 71 ? -11.163 2.922 5.266 1.00 87.62 71 HIS A O 1
ATOM 579 N N . TYR A 1 72 ? -12.543 1.253 4.632 1.00 84.12 72 TYR A N 1
ATOM 580 C CA . TYR A 1 72 ? -13.813 1.924 4.939 1.00 84.12 72 TYR A CA 1
ATOM 581 C C . TYR A 1 72 ? -14.604 1.253 6.062 1.00 84.12 72 TYR A C 1
ATOM 583 O O . TYR A 1 72 ? -15.652 1.772 6.446 1.00 84.12 72 TYR A O 1
ATOM 591 N N . ALA A 1 73 ? -14.156 0.101 6.573 1.00 82.56 73 ALA A N 1
ATOM 592 C CA . ALA A 1 73 ? -14.910 -0.600 7.600 1.00 82.56 73 ALA A CA 1
ATOM 593 C C . ALA A 1 73 ? -14.804 0.164 8.922 1.00 82.56 73 ALA A C 1
ATOM 595 O O . ALA A 1 73 ? -13.717 0.430 9.433 1.00 82.56 73 ALA A O 1
ATOM 596 N N . ARG A 1 74 ? -15.958 0.569 9.454 1.00 84.19 74 ARG A N 1
ATOM 597 C CA . ARG A 1 74 ? -16.028 1.234 10.750 1.00 84.19 74 ARG A CA 1
ATOM 598 C C . ARG A 1 74 ? -15.662 0.225 11.834 1.00 84.19 74 ARG A C 1
ATOM 600 O O . ARG A 1 74 ? -16.308 -0.810 11.934 1.00 84.19 74 ARG A O 1
ATOM 607 N N . ALA A 1 75 ? -14.685 0.570 12.661 1.00 85.56 75 ALA A N 1
ATOM 608 C CA . ALA A 1 75 ? -14.396 -0.168 13.880 1.00 85.56 75 ALA A CA 1
ATOM 609 C C . ALA A 1 75 ? -15.266 0.367 15.025 1.00 85.56 75 ALA A C 1
ATOM 611 O O . ALA A 1 75 ? -15.325 1.578 15.256 1.00 85.56 75 ALA A O 1
ATOM 612 N N . GLU A 1 76 ? -15.954 -0.525 15.733 1.00 87.31 76 GLU A N 1
ATOM 613 C CA . GLU A 1 76 ? -16.769 -0.177 16.904 1.00 87.31 76 GLU A CA 1
ATOM 614 C C . GLU A 1 76 ? -15.959 -0.220 18.200 1.00 87.31 76 GLU A C 1
ATOM 616 O O . GLU A 1 76 ? -16.304 0.452 19.170 1.00 87.31 76 GLU A O 1
ATOM 621 N N . SER A 1 77 ? -14.859 -0.973 18.203 1.00 88.62 77 SER A N 1
ATOM 622 C CA . SER A 1 77 ? -13.913 -1.041 19.310 1.00 88.62 77 SER A CA 1
ATOM 623 C C . SER A 1 77 ? -12.479 -0.919 18.818 1.00 88.62 77 SER A C 1
ATOM 625 O O . SER A 1 77 ? -12.173 -1.067 17.631 1.00 88.62 77 SER A O 1
ATOM 627 N N . ALA A 1 78 ? -11.578 -0.648 19.752 1.00 85.62 78 ALA A N 1
ATOM 628 C CA . ALA A 1 78 ? -10.168 -0.550 19.443 1.00 85.62 78 ALA A CA 1
ATOM 629 C C . ALA A 1 78 ? -9.595 -1.913 18.991 1.00 85.62 78 ALA A C 1
ATOM 631 O O . ALA A 1 78 ? -8.751 -1.959 18.098 1.00 85.62 78 ALA A O 1
ATOM 632 N N . GLU A 1 79 ? -10.087 -3.026 19.542 1.00 88.00 79 GLU A N 1
ATOM 633 C CA . GLU A 1 79 ? -9.737 -4.404 19.152 1.00 88.00 79 GLU A CA 1
ATOM 634 C C . GLU A 1 79 ? -10.127 -4.668 17.701 1.00 88.00 79 GLU A C 1
ATOM 636 O O . GLU A 1 79 ? -9.274 -5.053 16.911 1.00 88.00 79 GLU A O 1
ATOM 641 N N . GLN A 1 80 ? -11.362 -4.331 17.314 1.00 87.81 80 GLN A N 1
ATOM 642 C CA . GLN A 1 80 ? -11.802 -4.457 15.921 1.00 87.81 80 GLN A CA 1
ATOM 643 C C . GLN A 1 80 ? -10.944 -3.620 14.964 1.00 87.81 80 GLN A C 1
ATOM 645 O O . GLN A 1 80 ? -10.671 -4.047 13.842 1.00 87.81 80 GLN A O 1
ATOM 650 N N . PHE A 1 81 ? -10.505 -2.431 15.392 1.00 87.12 81 PHE A N 1
ATOM 651 C CA . PHE A 1 81 ? -9.568 -1.617 14.618 1.00 87.12 81 PHE A CA 1
ATOM 652 C C . PHE A 1 81 ? -8.215 -2.320 14.448 1.00 87.12 81 PHE A C 1
ATOM 654 O O . PHE A 1 81 ? -7.687 -2.348 13.338 1.00 87.12 81 PHE A O 1
ATOM 661 N N . ALA A 1 82 ? -7.666 -2.898 15.520 1.00 87.38 82 ALA A N 1
ATOM 662 C CA . ALA A 1 82 ? -6.393 -3.616 15.469 1.00 87.38 82 ALA A CA 1
ATOM 663 C C . ALA A 1 82 ? -6.471 -4.858 14.569 1.00 87.38 82 ALA A C 1
ATOM 665 O O . ALA A 1 82 ? -5.589 -5.047 13.732 1.00 87.38 82 ALA A O 1
ATOM 666 N N . ASP A 1 83 ? -7.547 -5.638 14.674 1.00 88.12 83 ASP A N 1
ATOM 667 C CA . ASP A 1 83 ? -7.786 -6.806 13.820 1.00 88.12 83 ASP A CA 1
ATOM 668 C C . ASP A 1 83 ? -7.897 -6.392 12.345 1.00 88.12 83 ASP A C 1
ATOM 670 O O . ASP A 1 83 ? -7.236 -6.962 11.477 1.00 88.12 83 ASP A O 1
ATOM 674 N N . SER A 1 84 ? -8.661 -5.331 12.064 1.00 88.38 84 SER A N 1
ATOM 675 C CA . SER A 1 84 ? -8.835 -4.797 10.705 1.00 88.38 84 SER A CA 1
ATOM 676 C C . SER A 1 84 ? -7.527 -4.265 10.116 1.00 88.38 84 SER A C 1
ATOM 678 O O . SER A 1 84 ? -7.266 -4.418 8.918 1.00 88.38 84 SER A O 1
ATOM 680 N N . LEU A 1 85 ? -6.697 -3.627 10.944 1.00 88.19 85 LEU A N 1
ATOM 681 C CA . LEU A 1 85 ? -5.376 -3.139 10.561 1.00 88.19 85 LEU A CA 1
ATOM 682 C C . LEU A 1 85 ? -4.429 -4.301 10.245 1.00 88.19 85 LEU A C 1
ATOM 684 O O . LEU A 1 85 ? -3.752 -4.260 9.218 1.00 88.19 85 LEU A O 1
ATOM 688 N N . ALA A 1 86 ? -4.404 -5.330 11.094 1.00 88.94 86 ALA A N 1
ATOM 689 C CA . ALA A 1 86 ? -3.597 -6.526 10.887 1.00 88.94 86 ALA A CA 1
ATOM 690 C C . ALA A 1 86 ? -4.006 -7.268 9.604 1.00 88.94 86 ALA A C 1
ATOM 692 O O . ALA A 1 86 ? -3.143 -7.543 8.773 1.00 88.94 86 ALA A O 1
ATOM 693 N N . GLU A 1 87 ? -5.306 -7.500 9.382 1.00 87.75 87 GLU A N 1
ATOM 694 C CA . GLU A 1 87 ? -5.809 -8.108 8.139 1.00 87.75 87 GLU A CA 1
ATOM 695 C C . GLU A 1 87 ? -5.423 -7.266 6.915 1.00 87.75 87 GLU A C 1
ATOM 697 O O . GLU A 1 87 ? -4.931 -7.789 5.916 1.00 87.75 87 GLU A O 1
ATOM 702 N N . SER A 1 88 ? -5.598 -5.943 6.992 1.00 88.69 88 SER A N 1
ATOM 703 C CA . SER A 1 88 ? -5.277 -5.045 5.877 1.00 88.69 88 SER A CA 1
ATOM 704 C C . SER A 1 88 ? -3.784 -5.046 5.540 1.00 88.69 88 SER A C 1
ATOM 706 O O . SER A 1 88 ? -3.426 -4.973 4.363 1.00 88.69 88 SER A O 1
ATOM 708 N N . LEU A 1 89 ? -2.911 -5.131 6.550 1.00 89.06 89 LEU A N 1
ATOM 709 C CA . LEU A 1 89 ? -1.466 -5.255 6.359 1.00 89.06 89 LEU A CA 1
ATOM 710 C C . LEU A 1 89 ? -1.099 -6.604 5.736 1.00 89.06 89 LEU A C 1
ATOM 712 O O . LEU A 1 89 ? -0.348 -6.612 4.761 1.00 89.06 89 LEU A O 1
ATOM 716 N N . LEU A 1 90 ? -1.662 -7.707 6.235 1.00 88.19 90 LEU A N 1
ATOM 717 C CA . LEU A 1 90 ? -1.420 -9.050 5.706 1.00 88.19 90 LEU A CA 1
ATOM 718 C C . LEU A 1 90 ? -1.800 -9.138 4.226 1.00 88.19 90 LEU A C 1
ATOM 720 O O . LEU A 1 90 ? -0.968 -9.482 3.389 1.00 88.19 90 LEU A O 1
ATOM 724 N N . VAL A 1 91 ? -3.021 -8.717 3.886 1.00 88.25 91 VAL A N 1
ATOM 725 C CA . VAL A 1 91 ? -3.495 -8.686 2.497 1.00 88.25 91 VAL A CA 1
ATOM 726 C C . VAL A 1 91 ? -2.589 -7.801 1.640 1.00 88.25 91 VAL A C 1
ATOM 728 O O . VAL A 1 91 ? -2.239 -8.164 0.522 1.00 88.25 91 VAL A O 1
ATOM 731 N N . ALA A 1 92 ? -2.166 -6.636 2.139 1.00 90.12 92 ALA A N 1
ATOM 732 C CA . ALA A 1 92 ? -1.273 -5.762 1.383 1.00 90.12 92 ALA A CA 1
ATOM 733 C C . ALA A 1 92 ? 0.110 -6.390 1.130 1.00 90.12 92 ALA A C 1
ATOM 735 O O . ALA A 1 92 ? 0.692 -6.150 0.070 1.00 90.12 92 ALA A O 1
ATOM 736 N N . MET A 1 93 ? 0.630 -7.179 2.072 1.00 89.88 93 MET A N 1
ATOM 737 C CA . MET A 1 93 ? 1.880 -7.923 1.910 1.00 89.88 93 MET A CA 1
ATOM 738 C C . MET A 1 93 ? 1.733 -9.044 0.879 1.00 89.88 93 MET A C 1
ATOM 740 O O . MET A 1 93 ? 2.531 -9.097 -0.056 1.00 89.88 93 MET A O 1
ATOM 744 N N . GLU A 1 94 ? 0.682 -9.862 0.983 1.00 89.31 94 GLU A N 1
ATOM 745 C CA . GLU A 1 94 ? 0.378 -10.925 0.015 1.00 89.31 94 GLU A CA 1
ATOM 746 C C . GLU A 1 94 ? 0.246 -10.363 -1.404 1.00 89.31 94 GLU A C 1
ATOM 748 O O . GLU A 1 94 ? 0.866 -10.857 -2.343 1.00 89.31 94 GLU A O 1
ATOM 753 N N . GLU A 1 95 ? -0.499 -9.269 -1.569 1.00 89.81 95 GLU A N 1
ATOM 754 C CA . GLU A 1 95 ? -0.681 -8.608 -2.861 1.00 89.81 95 GLU A CA 1
ATOM 755 C C . GLU A 1 95 ? 0.636 -8.047 -3.423 1.00 89.81 95 GLU A C 1
ATOM 757 O O . GLU A 1 95 ? 0.876 -8.110 -4.633 1.00 89.81 95 GLU A O 1
ATOM 762 N N . LEU A 1 96 ? 1.535 -7.543 -2.570 1.00 91.31 96 LEU A N 1
ATOM 763 C CA . LEU A 1 96 ? 2.866 -7.101 -2.992 1.00 91.31 96 LEU A CA 1
ATOM 764 C C . LEU A 1 96 ? 3.757 -8.266 -3.431 1.00 91.31 96 LEU A C 1
ATOM 766 O O . LEU A 1 96 ? 4.425 -8.162 -4.464 1.00 91.31 96 LEU A O 1
ATOM 770 N N . GLU A 1 97 ? 3.770 -9.371 -2.689 1.00 89.31 97 GLU A N 1
ATOM 771 C CA . GLU A 1 97 ? 4.496 -10.588 -3.068 1.00 89.31 97 GLU A CA 1
ATOM 772 C C . GLU A 1 97 ? 3.986 -11.133 -4.399 1.00 89.31 97 GLU A C 1
ATOM 774 O O . GLU A 1 97 ? 4.747 -11.402 -5.330 1.00 89.31 97 GLU A O 1
ATOM 779 N N . HIS A 1 98 ? 2.671 -11.182 -4.535 1.00 88.88 98 HIS A N 1
ATOM 780 C CA . HIS A 1 98 ? 1.986 -11.526 -5.760 1.00 88.88 98 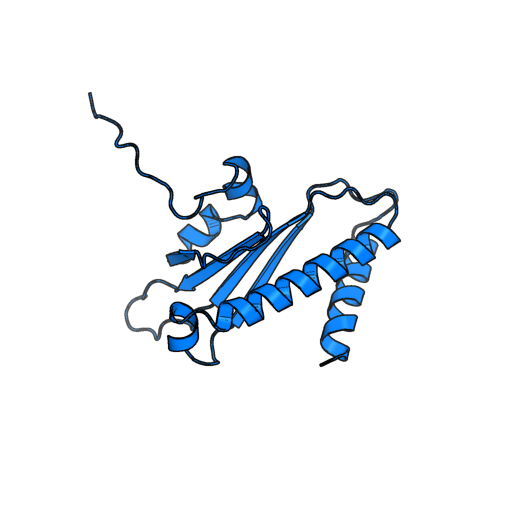HIS A CA 1
ATOM 781 C C . HIS A 1 98 ? 2.310 -10.572 -6.913 1.00 88.88 98 HIS A C 1
ATOM 783 O O . HIS A 1 98 ? 2.432 -11.032 -8.052 1.00 88.88 98 HIS A O 1
ATOM 789 N N . ALA A 1 99 ? 2.432 -9.267 -6.678 1.00 91.44 99 ALA A N 1
ATOM 790 C CA . ALA A 1 99 ? 2.793 -8.297 -7.709 1.00 91.44 99 ALA A CA 1
ATOM 791 C C . ALA A 1 99 ? 4.247 -8.447 -8.178 1.00 91.44 99 ALA A C 1
ATOM 793 O O . ALA A 1 99 ? 4.543 -8.142 -9.333 1.00 91.44 99 ALA A O 1
ATOM 794 N N . ARG A 1 100 ? 5.151 -8.981 -7.344 1.00 90.88 100 ARG A N 1
ATOM 795 C CA . ARG A 1 100 ? 6.535 -9.290 -7.753 1.00 90.88 100 ARG A CA 1
ATOM 796 C C . ARG A 1 100 ? 6.621 -10.354 -8.847 1.00 90.88 100 ARG A C 1
ATOM 798 O O . ARG A 1 100 ? 7.604 -10.376 -9.583 1.00 90.88 100 ARG A O 1
ATOM 805 N N . LEU A 1 101 ? 5.592 -11.191 -8.978 1.00 89.81 101 LEU A N 1
ATOM 806 C CA . LEU A 1 101 ? 5.487 -12.193 -10.040 1.00 89.81 101 LEU A CA 1
ATOM 807 C C . LEU A 1 101 ? 5.077 -11.593 -11.395 1.00 89.81 101 LEU A C 1
ATOM 809 O O . LEU A 1 101 ? 5.182 -12.277 -12.412 1.00 89.81 101 LEU A O 1
ATOM 813 N N . ASP A 1 102 ? 4.613 -10.337 -11.442 1.00 90.75 102 ASP A N 1
ATOM 814 C CA . ASP A 1 102 ? 4.306 -9.674 -12.710 1.00 90.75 102 ASP A CA 1
ATOM 815 C C . ASP A 1 102 ? 5.592 -9.562 -13.555 1.00 90.75 102 ASP A C 1
ATOM 817 O O . ASP A 1 102 ? 6.600 -9.047 -13.059 1.00 90.75 102 ASP A O 1
ATOM 821 N N . PRO A 1 103 ? 5.598 -9.986 -14.835 1.00 90.88 103 PRO A N 1
ATOM 822 C CA . PRO A 1 103 ? 6.797 -9.948 -15.677 1.00 90.88 103 PRO A CA 1
ATOM 823 C C . PRO A 1 103 ? 7.446 -8.560 -15.779 1.00 90.88 103 PRO A C 1
ATOM 825 O O . PRO A 1 103 ? 8.668 -8.441 -15.909 1.00 90.88 103 PRO A O 1
ATOM 828 N N . ARG A 1 104 ? 6.642 -7.491 -15.690 1.00 90.12 104 ARG A N 1
ATOM 829 C CA . ARG A 1 104 ? 7.115 -6.099 -15.719 1.00 90.12 104 ARG A CA 1
ATOM 830 C C . ARG A 1 104 ? 7.872 -5.722 -14.453 1.00 90.12 104 ARG A C 1
ATOM 832 O O . ARG A 1 104 ? 8.678 -4.798 -14.506 1.00 90.12 104 ARG A O 1
ATOM 839 N N . VAL A 1 105 ? 7.621 -6.417 -13.349 1.00 91.56 105 VAL A N 1
ATOM 840 C CA . VAL A 1 105 ? 8.307 -6.246 -12.068 1.00 91.56 105 VAL A CA 1
ATOM 841 C C . VAL A 1 105 ? 9.500 -7.195 -11.987 1.00 91.56 105 VAL A C 1
ATOM 843 O O . VAL A 1 105 ? 10.615 -6.745 -11.737 1.00 91.56 105 VAL A O 1
ATOM 846 N N . ALA A 1 106 ? 9.299 -8.479 -12.298 1.00 89.81 106 ALA A N 1
ATOM 847 C CA . ALA A 1 106 ? 10.321 -9.524 -12.221 1.00 89.81 106 ALA A CA 1
ATOM 848 C C . ALA A 1 106 ? 11.589 -9.203 -13.035 1.00 89.81 106 ALA A C 1
ATOM 850 O O . ALA A 1 106 ? 12.700 -9.505 -12.600 1.00 89.81 106 ALA A O 1
ATOM 851 N N . ARG A 1 107 ? 11.453 -8.515 -14.179 1.00 90.44 107 ARG A N 1
ATOM 852 C CA . ARG A 1 107 ? 12.591 -8.053 -15.002 1.00 90.44 107 ARG A CA 1
ATOM 853 C C . ARG A 1 107 ? 13.559 -7.109 -14.276 1.00 90.44 107 ARG A C 1
ATOM 855 O O . ARG A 1 107 ? 14.696 -6.962 -14.711 1.00 90.44 107 ARG A O 1
ATOM 862 N N . HIS A 1 108 ? 13.113 -6.446 -13.209 1.00 88.38 108 HIS A N 1
ATOM 863 C CA . HIS A 1 108 ? 13.945 -5.559 -12.393 1.00 88.38 108 HIS A CA 1
ATOM 864 C C . HIS A 1 108 ? 14.697 -6.313 -11.283 1.00 88.38 108 HIS A C 1
ATOM 866 O O . HIS A 1 108 ? 15.519 -5.717 -10.588 1.00 88.38 108 HIS A O 1
ATOM 872 N N . GLY A 1 109 ? 14.467 -7.623 -11.147 1.00 84.94 109 GLY A N 1
ATOM 873 C CA . GLY A 1 109 ? 15.178 -8.490 -10.217 1.00 84.94 109 GLY A CA 1
ATOM 874 C C . GLY A 1 109 ? 14.747 -8.325 -8.752 1.00 84.94 109 GLY A C 1
ATOM 875 O O . GLY A 1 109 ? 13.773 -7.637 -8.443 1.00 84.94 109 GLY A O 1
ATOM 876 N N . PRO A 1 110 ? 15.478 -8.956 -7.816 1.00 84.19 110 PRO A N 1
ATOM 877 C CA . PRO A 1 110 ? 15.097 -9.021 -6.403 1.00 84.19 110 PRO A CA 1
ATOM 878 C C . PRO A 1 110 ? 15.263 -7.693 -5.648 1.00 84.19 110 PRO A C 1
ATOM 880 O O . PRO A 1 110 ? 14.864 -7.591 -4.493 1.00 84.19 110 PRO A O 1
ATOM 883 N N . THR A 1 111 ? 15.849 -6.669 -6.274 1.00 85.19 111 THR A N 1
ATOM 884 C CA . THR A 1 111 ? 16.099 -5.361 -5.649 1.00 85.19 111 THR A CA 1
ATOM 885 C C . THR A 1 111 ? 14.866 -4.459 -5.602 1.00 85.19 111 THR A C 1
ATOM 887 O O . THR A 1 111 ? 14.947 -3.368 -5.045 1.00 85.19 111 THR A O 1
ATOM 890 N N . VAL A 1 112 ? 13.742 -4.876 -6.196 1.00 90.31 112 VAL A N 1
ATOM 891 C CA . VAL A 1 112 ? 12.487 -4.117 -6.140 1.00 90.31 112 VAL A CA 1
ATOM 892 C C . VAL A 1 112 ? 11.933 -4.157 -4.719 1.00 90.31 112 VAL A C 1
ATOM 894 O O . VAL A 1 112 ? 11.534 -5.212 -4.213 1.00 90.31 112 VAL A O 1
ATOM 897 N N . THR A 1 113 ? 11.890 -3.001 -4.068 1.00 91.38 113 THR A N 1
ATOM 898 C CA . THR A 1 113 ? 11.310 -2.842 -2.730 1.00 91.38 113 THR A CA 1
ATOM 899 C C . THR A 1 113 ? 9.799 -2.628 -2.812 1.00 91.38 113 THR A C 1
ATOM 901 O O . THR A 1 113 ? 9.260 -2.311 -3.871 1.00 91.38 113 THR A O 1
ATOM 904 N N . 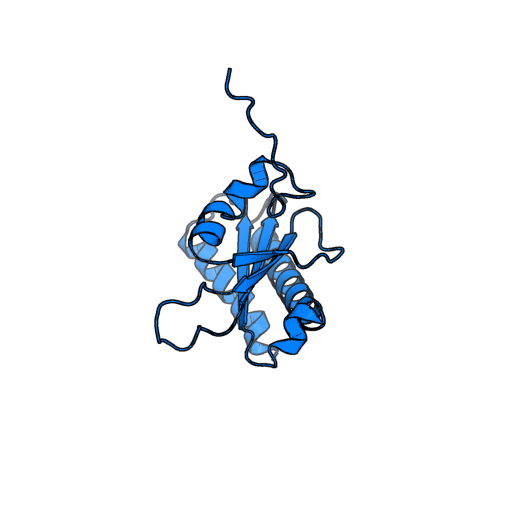GLY A 1 114 ? 9.097 -2.838 -1.698 1.00 92.75 114 GLY A N 1
ATOM 905 C CA . GLY A 1 114 ? 7.665 -2.568 -1.573 1.00 92.75 114 GLY A CA 1
ATOM 906 C C . GLY A 1 114 ? 7.405 -1.480 -0.536 1.00 92.75 114 GLY A C 1
ATOM 907 O O . GLY A 1 114 ? 8.067 -1.441 0.499 1.00 92.75 114 GLY A O 1
ATOM 908 N N . ARG A 1 115 ? 6.432 -0.606 -0.798 1.00 94.56 115 ARG A N 1
ATOM 909 C CA . ARG A 1 115 ? 5.912 0.372 0.161 1.00 94.56 115 ARG A CA 1
ATOM 910 C C . ARG A 1 115 ? 4.399 0.239 0.235 1.00 94.56 115 ARG A C 1
ATOM 912 O O . ARG A 1 115 ? 3.712 0.407 -0.771 1.00 94.56 115 ARG A O 1
ATOM 919 N N . ILE A 1 116 ? 3.900 -0.023 1.437 1.00 93.56 116 ILE A N 1
ATOM 920 C CA . ILE A 1 116 ? 2.470 -0.091 1.735 1.00 93.56 116 ILE A CA 1
ATOM 921 C C . ILE A 1 116 ? 2.020 1.260 2.284 1.00 93.56 116 ILE A C 1
ATOM 923 O O . ILE A 1 116 ? 2.681 1.856 3.133 1.00 93.56 116 ILE A O 1
ATOM 927 N N . PHE A 1 117 ? 0.876 1.727 1.808 1.00 94.75 117 PHE A N 1
ATOM 928 C CA . PHE A 1 117 ? 0.126 2.818 2.404 1.00 94.75 117 PHE A CA 1
ATOM 929 C C . PHE A 1 117 ? -1.327 2.392 2.557 1.00 94.75 117 PHE A C 1
ATOM 931 O O . PHE A 1 117 ? -1.978 1.996 1.585 1.00 94.75 117 PHE A O 1
ATOM 938 N N . LEU A 1 118 ? -1.805 2.492 3.792 1.00 91.56 118 LEU A N 1
ATOM 939 C CA . LEU A 1 118 ? -3.173 2.198 4.183 1.00 91.56 118 LEU A CA 1
ATOM 940 C C . LEU A 1 118 ? -3.827 3.502 4.624 1.00 91.56 118 LEU A C 1
ATOM 942 O O . LEU A 1 118 ? -3.335 4.168 5.535 1.00 91.56 118 LEU A O 1
ATOM 946 N N . HIS A 1 119 ? -4.930 3.861 3.982 1.00 91.38 119 HIS A N 1
ATOM 947 C CA . HIS A 1 119 ? -5.719 5.025 4.345 1.00 91.38 119 HIS A CA 1
ATOM 948 C C . HIS A 1 119 ? -7.029 4.571 4.992 1.00 91.38 119 HIS A C 1
ATOM 950 O O . HIS A 1 119 ? -7.928 4.055 4.324 1.00 91.38 119 HIS A O 1
ATOM 956 N N . MET A 1 120 ? -7.106 4.744 6.312 1.00 86.94 120 MET A N 1
ATOM 957 C CA . MET A 1 120 ? -8.274 4.416 7.131 1.00 86.94 120 MET A CA 1
ATOM 958 C C . MET A 1 120 ? -9.227 5.618 7.125 1.00 86.94 120 MET A C 1
ATOM 960 O O . MET A 1 120 ? -8.935 6.642 7.735 1.00 86.94 120 MET A O 1
ATOM 964 N N . VAL A 1 121 ? -10.344 5.508 6.404 1.00 82.88 121 VAL A N 1
ATOM 965 C CA . VAL A 1 121 ? -11.336 6.591 6.249 1.00 82.88 121 VAL A CA 1
ATOM 966 C C . VAL A 1 121 ? -12.235 6.795 7.481 1.00 82.88 121 VAL A C 1
ATOM 968 O O . VAL A 1 121 ? -12.569 7.943 7.780 1.00 82.88 121 VAL A O 1
ATOM 971 N N . PRO A 1 122 ? -12.690 5.742 8.187 1.00 79.56 122 PRO A N 1
ATOM 972 C CA . PRO A 1 122 ? -13.619 5.902 9.298 1.00 79.56 122 PRO A CA 1
ATOM 973 C C . PRO A 1 122 ? -13.011 6.656 10.475 1.00 79.56 122 PRO A C 1
ATOM 975 O O . PRO A 1 122 ? -11.811 6.585 10.733 1.00 79.56 122 PRO A O 1
ATOM 978 N N . MET A 1 123 ? -13.878 7.316 11.245 1.00 75.38 123 MET A N 1
ATOM 979 C CA . MET A 1 123 ? -13.488 7.829 12.554 1.00 75.38 123 MET A CA 1
ATOM 980 C C . MET A 1 123 ? -13.021 6.677 13.443 1.00 75.38 123 MET A C 1
ATOM 982 O O . MET A 1 123 ? -13.668 5.628 13.503 1.00 75.38 123 MET A O 1
ATOM 986 N N . LEU A 1 124 ? -11.918 6.904 14.151 1.00 80.44 124 LEU A N 1
ATOM 987 C CA . LEU A 1 124 ? -11.419 5.974 15.152 1.00 80.44 124 LEU A CA 1
ATOM 988 C C . LEU A 1 124 ? -12.457 5.809 16.276 1.00 80.44 124 LEU A C 1
ATOM 990 O O . LEU A 1 124 ? -13.103 6.796 16.654 1.00 80.44 124 LEU A O 1
ATOM 994 N N . PRO A 1 125 ? -12.646 4.591 16.813 1.00 80.75 125 PRO A N 1
ATOM 995 C CA . PRO A 1 125 ? -13.538 4.389 17.944 1.00 80.75 125 PRO A CA 1
ATOM 996 C C . PRO A 1 125 ? -13.054 5.202 19.147 1.00 80.75 125 PRO A C 1
ATOM 998 O O . PRO A 1 125 ? -11.874 5.192 19.486 1.00 80.75 125 PRO A O 1
ATOM 1001 N N . GLN A 1 126 ? -13.962 5.932 19.792 1.00 78.06 126 GLN A N 1
ATOM 1002 C CA . GLN A 1 126 ? -13.633 6.685 21.003 1.00 78.06 126 GLN A CA 1
ATOM 1003 C C . GLN A 1 126 ? -13.560 5.739 22.214 1.00 78.06 126 GLN A C 1
ATOM 1005 O O . GLN A 1 126 ? -14.378 4.819 22.290 1.00 78.06 126 GLN A O 1
ATOM 1010 N N . PRO A 1 127 ? -12.646 5.962 23.179 1.00 77.81 127 PRO A N 1
ATOM 1011 C CA . PRO A 1 127 ? -11.716 7.091 23.313 1.00 77.81 127 PRO A CA 1
ATOM 1012 C C . PRO A 1 127 ? -10.286 6.768 22.821 1.00 77.81 127 PRO A C 1
ATOM 1014 O O . PRO A 1 127 ? -9.344 6.848 23.599 1.00 77.81 127 PRO A O 1
ATOM 1017 N N . MET A 1 128 ? -10.098 6.343 21.566 1.00 84.25 128 MET A N 1
ATOM 1018 C CA . MET A 1 128 ? -8.754 6.028 21.065 1.00 84.25 128 MET A CA 1
ATOM 1019 C C . MET A 1 128 ? -7.950 7.293 20.762 1.00 84.25 128 MET A C 1
ATOM 1021 O O . MET A 1 128 ? -8.327 8.085 19.895 1.00 84.25 128 MET A O 1
ATOM 1025 N N . GLU A 1 129 ? -6.815 7.433 21.440 1.00 88.38 129 GLU A N 1
ATOM 1026 C CA . GLU A 1 129 ? -5.885 8.541 21.249 1.00 88.38 129 GLU A CA 1
ATOM 1027 C C . GLU A 1 129 ? -4.771 8.176 20.254 1.00 88.38 129 GLU A C 1
ATOM 1029 O O . GLU A 1 129 ? -4.579 7.017 19.873 1.00 88.38 129 GLU A O 1
ATOM 1034 N N . ALA A 1 130 ? -4.001 9.175 19.816 1.00 86.88 130 ALA A N 1
ATOM 1035 C CA . ALA A 1 130 ? -2.939 8.981 18.825 1.00 86.88 130 ALA A CA 1
ATOM 1036 C C . ALA A 1 130 ? -1.872 7.955 19.265 1.00 86.88 130 ALA A C 1
ATOM 1038 O O . ALA A 1 130 ? -1.379 7.182 18.437 1.00 86.88 130 ALA A O 1
ATOM 1039 N N . ASP A 1 131 ? -1.542 7.920 20.558 1.00 90.19 131 ASP A N 1
ATOM 1040 C CA . ASP A 1 131 ? -0.565 6.978 21.110 1.00 90.19 131 ASP A CA 1
ATOM 1041 C C . ASP A 1 131 ? -1.077 5.532 21.066 1.00 90.19 131 ASP A C 1
ATOM 1043 O O . ASP A 1 131 ? -0.311 4.622 20.737 1.00 90.19 131 ASP A O 1
ATOM 1047 N N . ASP A 1 132 ? -2.379 5.318 21.286 1.00 88.44 132 ASP A N 1
ATOM 1048 C CA . ASP A 1 132 ? -3.007 3.996 21.197 1.00 88.44 132 ASP A CA 1
ATOM 1049 C C . ASP A 1 132 ? -2.997 3.473 19.758 1.00 88.44 132 ASP A C 1
ATOM 1051 O O . ASP A 1 132 ? -2.686 2.304 19.514 1.00 88.44 132 ASP A O 1
ATOM 1055 N N . VAL A 1 133 ? -3.284 4.346 18.785 1.00 87.88 133 VAL A N 1
ATOM 1056 C CA . VAL A 1 133 ? -3.199 4.014 17.353 1.00 87.88 133 VAL A CA 1
ATOM 1057 C C . VAL A 1 133 ? -1.778 3.590 16.994 1.00 87.88 133 VAL A C 1
ATOM 1059 O O . VAL A 1 133 ? -1.575 2.564 16.341 1.00 87.88 133 VAL A O 1
ATOM 1062 N N . MET A 1 134 ? -0.785 4.367 17.431 1.00 90.00 134 MET A N 1
ATOM 1063 C CA . MET A 1 134 ? 0.624 4.093 17.161 1.00 90.00 134 MET A CA 1
ATOM 1064 C C . MET A 1 134 ? 1.072 2.775 17.798 1.00 90.00 134 MET A C 1
ATOM 1066 O O . MET A 1 134 ? 1.798 2.001 17.171 1.00 90.00 134 MET A O 1
ATOM 1070 N N . GLN A 1 135 ? 0.644 2.509 19.031 1.00 91.12 135 GLN A N 1
ATOM 1071 C CA . GLN A 1 135 ? 0.969 1.277 19.737 1.00 91.12 135 GLN A CA 1
ATOM 1072 C C . GLN A 1 135 ? 0.373 0.056 19.027 1.00 91.12 135 GLN A C 1
ATOM 1074 O O . GLN A 1 135 ? 1.108 -0.877 18.702 1.00 91.12 135 GLN A O 1
ATOM 1079 N N . ARG A 1 136 ? -0.915 0.104 18.672 1.00 88.31 136 ARG A N 1
ATOM 1080 C CA . ARG A 1 136 ? -1.595 -0.975 17.934 1.00 88.31 136 ARG A CA 1
ATOM 1081 C C . ARG A 1 136 ? -0.984 -1.205 16.552 1.00 88.31 136 ARG A C 1
ATOM 1083 O O . ARG A 1 136 ? -0.824 -2.347 16.129 1.00 88.31 136 ARG A O 1
ATOM 1090 N N . PHE A 1 137 ? -0.577 -0.139 15.861 1.00 88.06 137 PHE A N 1
ATOM 1091 C CA . PHE A 1 137 ? 0.144 -0.256 14.592 1.00 88.06 137 PHE A CA 1
ATOM 1092 C C . PHE A 1 137 ? 1.487 -0.973 14.758 1.00 88.06 137 PHE A C 1
ATOM 1094 O O . PHE A 1 137 ? 1.799 -1.881 13.988 1.00 88.06 137 PHE A O 1
ATOM 1101 N N . LYS A 1 138 ? 2.273 -0.610 15.779 1.00 89.75 138 LYS A N 1
ATOM 1102 C CA . LYS A 1 138 ? 3.545 -1.285 16.076 1.00 89.75 138 LYS A CA 1
ATOM 1103 C C . LYS A 1 138 ? 3.337 -2.756 16.401 1.00 89.75 138 LYS A C 1
ATOM 1105 O O . LYS A 1 138 ? 4.095 -3.584 15.912 1.00 89.75 138 LYS A O 1
ATOM 1110 N N . GLU A 1 139 ? 2.329 -3.081 17.202 1.00 90.00 139 GLU A N 1
ATOM 1111 C CA . GLU A 1 139 ? 1.985 -4.463 17.545 1.00 90.00 139 GLU A CA 1
ATOM 1112 C C . GLU A 1 139 ? 1.624 -5.273 16.300 1.00 90.00 139 GLU A C 1
ATOM 1114 O O . GLU A 1 139 ? 2.199 -6.340 16.092 1.00 90.00 139 GLU A O 1
ATOM 1119 N N . ALA A 1 140 ? 0.766 -4.733 15.428 1.00 86.25 140 ALA A N 1
ATOM 1120 C CA . ALA A 1 140 ? 0.396 -5.380 14.174 1.00 86.25 140 ALA A CA 1
ATOM 1121 C C . ALA A 1 140 ? 1.618 -5.616 13.272 1.00 86.25 140 ALA A C 1
ATOM 1123 O O . ALA A 1 140 ? 1.826 -6.730 12.795 1.00 86.25 140 ALA A O 1
ATOM 1124 N N . VAL A 1 141 ? 2.473 -4.608 13.079 1.00 86.00 141 VAL A N 1
ATOM 1125 C CA . VAL A 1 141 ? 3.692 -4.739 12.263 1.00 86.00 141 VAL A CA 1
ATOM 1126 C C . VAL A 1 141 ? 4.676 -5.742 12.878 1.00 86.00 141 VAL A C 1
ATOM 1128 O O . VAL A 1 141 ? 5.188 -6.614 12.178 1.00 86.00 141 VAL A O 1
ATOM 1131 N N . ASN A 1 142 ? 4.918 -5.667 14.188 1.00 86.94 142 ASN A N 1
ATOM 1132 C CA . ASN A 1 142 ? 5.855 -6.553 14.884 1.00 86.94 142 ASN A CA 1
ATOM 1133 C C . ASN A 1 142 ? 5.388 -8.008 14.887 1.00 86.94 142 ASN A C 1
ATOM 1135 O O . ASN A 1 142 ? 6.226 -8.903 14.775 1.00 86.94 142 ASN A O 1
ATOM 1139 N N . ALA A 1 143 ? 4.080 -8.249 14.994 1.00 83.31 143 ALA A N 1
ATOM 1140 C CA . ALA A 1 143 ? 3.512 -9.589 14.907 1.00 83.31 143 ALA A CA 1
ATOM 1141 C C . ALA A 1 143 ? 3.846 -10.263 13.568 1.00 83.31 143 ALA A C 1
ATOM 1143 O O . ALA A 1 143 ? 4.102 -11.461 13.549 1.00 83.31 143 ALA A O 1
ATOM 1144 N N . HIS A 1 144 ? 3.919 -9.494 12.479 1.00 73.31 144 HIS A N 1
ATOM 1145 C CA . HIS A 1 144 ? 4.250 -10.012 11.151 1.00 73.31 144 HIS A CA 1
ATOM 1146 C C . HIS A 1 144 ? 5.762 -10.119 10.924 1.00 73.31 144 HIS A C 1
ATOM 1148 O O . HIS A 1 144 ? 6.228 -11.111 10.376 1.00 73.31 144 HIS A O 1
ATOM 1154 N N . ILE A 1 145 ? 6.552 -9.143 11.389 1.00 72.62 145 ILE A N 1
ATOM 1155 C CA . ILE A 1 145 ? 8.021 -9.205 11.277 1.00 72.62 145 ILE A CA 1
ATOM 1156 C C . ILE A 1 145 ? 8.589 -10.362 12.106 1.00 72.62 145 ILE A C 1
ATOM 1158 O O . ILE A 1 145 ? 9.553 -10.983 11.691 1.00 72.62 145 ILE A O 1
ATOM 1162 N N . SER A 1 146 ? 7.998 -10.668 13.264 1.00 62.03 146 SER A N 1
ATOM 1163 C CA . SER A 1 146 ? 8.511 -11.711 14.169 1.00 62.03 146 SER A CA 1
ATOM 1164 C C . SER A 1 146 ? 8.163 -13.140 13.730 1.00 62.03 146 SER A C 1
ATOM 1166 O O . SER A 1 146 ? 8.633 -14.093 14.347 1.00 62.03 146 SER A O 1
ATOM 1168 N N . GLN A 1 147 ? 7.312 -13.299 12.711 1.00 56.97 147 GLN A N 1
ATOM 1169 C CA . GLN A 1 147 ? 6.917 -14.597 12.153 1.00 56.97 147 GLN A CA 1
ATOM 1170 C C . GLN A 1 147 ? 7.765 -15.020 10.939 1.00 56.97 147 GLN A C 1
ATOM 1172 O O . GLN A 1 147 ? 7.635 -16.158 10.484 1.00 56.97 147 GLN A O 1
ATOM 1177 N N . HIS A 1 148 ? 8.640 -14.138 10.446 1.00 43.25 148 HIS A N 1
ATOM 1178 C CA . HIS A 1 148 ? 9.538 -14.354 9.307 1.00 43.25 148 HIS A CA 1
ATOM 1179 C C . HIS A 1 148 ? 11.004 -14.142 9.701 1.00 43.25 148 HIS A C 1
ATOM 1181 O O . HIS A 1 148 ? 11.869 -14.726 9.010 1.00 43.25 148 HIS A O 1
#

Organism: Alexandrium catenella (NCBI:txid2925)

pLDDT: mean 84.09, std 10.62, range [43.25, 95.44]

Sequence (148 aa):
VETEEWAEQTIGRDMWPSFVNLLELPRLAGAYTLHRIHKEVRPTSHIYLATSPATDGHRQPPPELLMRSLHYARAESAEQFADSLAESLLVAMEELEHARLDPRVARHGPTVTGRIFLHMVPMLPQPMEADDVMQRFKEAVNAHISQH